Protein AF-A0A6M0H7G3-F1 (afdb_monomer)

Mean predicted aligned error: 4.73 Å

InterPro domains:
  IPR036397 Ribonuclease H superfamily [G3DSA:3.30.420.10] (1-77)
  IPR038717 Tc1-like transposase, DDE domain [PF13358] (1-44)

Organism: NCBI:txid1465809

Sequence (85 aa):
THNSIAMQKFYFDNRDRLEPIFLPKYSPKMNPQEHIWRYYKSLLYRPSARENIYELVMDTKLIFDELNLNKNKLFSLAYAKNYLV

Radius of gyration: 16.52 Å; Cα contacts (8 Å, |Δi|>4): 34; chains: 1; bounding box: 37×31×33 Å

pLDDT: mean 91.26, std 6.68, range [57.44, 97.75]

Foldseek 3Di:
DCPDPVNVVVCVVCVVPDDDDDDDPPQLQLPLVSLVVVVLCVQLDDPDDDPDPVSSVVSSVVVVVVCVVVVVVVCVSSPNVSRDD

Secondary structure (DSSP, 8-state):
-TTSHHHHHHHHHTTTT--PPP--TT-GGG-HHHHHHHHHHHHH--SS--SSHHHHHHHHHHHHHHHHH-HHHHHHHH-GGGT--

Structure (mmCIF, N/CA/C/O backbone):
data_AF-A0A6M0H7G3-F1
#
_entry.id   AF-A0A6M0H7G3-F1
#
loop_
_atom_site.group_PDB
_atom_site.id
_atom_site.type_symbol
_atom_site.label_atom_id
_atom_site.label_alt_id
_atom_site.label_comp_id
_atom_site.label_asym_id
_atom_site.label_entity_id
_atom_site.label_seq_id
_atom_site.pdbx_PDB_ins_code
_atom_site.Cartn_x
_atom_site.Cartn_y
_atom_site.Cartn_z
_atom_site.occupancy
_atom_site.B_iso_or_equiv
_atom_site.auth_seq_id
_atom_site.auth_comp_id
_atom_site.auth_asym_id
_atom_site.auth_atom_id
_atom_site.pdbx_PDB_model_num
ATOM 1 N N . THR A 1 1 ? 4.216 11.848 11.074 1.00 77.44 1 THR A N 1
ATOM 2 C CA . THR A 1 1 ? 4.124 10.472 11.619 1.00 77.44 1 THR A CA 1
ATOM 3 C C . THR A 1 1 ? 2.710 10.221 12.123 1.00 77.44 1 THR A C 1
ATOM 5 O O . THR A 1 1 ? 2.042 11.181 12.484 1.00 77.44 1 THR A O 1
ATOM 8 N N . HIS A 1 2 ? 2.234 8.969 12.131 1.00 89.12 2 HIS A N 1
ATOM 9 C CA . HIS A 1 2 ? 0.813 8.637 12.365 1.00 89.12 2 HIS A CA 1
ATOM 10 C C . HIS A 1 2 ? 0.279 8.933 13.783 1.00 89.12 2 HIS A C 1
ATOM 12 O O . HIS A 1 2 ? -0.923 9.076 13.947 1.00 89.12 2 HIS A O 1
ATOM 18 N N . ASN A 1 3 ? 1.151 9.089 14.787 1.00 89.38 3 ASN A N 1
ATOM 19 C CA . ASN A 1 3 ? 0.752 9.337 16.183 1.00 89.38 3 ASN A CA 1
ATOM 20 C C . ASN A 1 3 ? 1.000 10.784 16.655 1.00 89.38 3 ASN A C 1
ATOM 22 O O . ASN A 1 3 ? 0.894 11.064 17.848 1.00 89.38 3 ASN A O 1
ATOM 26 N N . SER A 1 4 ? 1.388 11.701 15.762 1.00 96.12 4 SER A N 1
ATOM 27 C CA . SER A 1 4 ? 1.709 13.083 16.145 1.00 96.12 4 SER A CA 1
ATOM 28 C C . SER A 1 4 ? 0.472 13.865 16.604 1.00 96.12 4 SER A C 1
ATOM 30 O O . SER A 1 4 ? -0.647 13.554 16.203 1.00 96.12 4 SER A O 1
ATOM 32 N N . ILE A 1 5 ? 0.679 14.938 17.378 1.00 96.69 5 ILE A N 1
ATOM 33 C CA . ILE A 1 5 ? -0.400 15.845 17.819 1.00 96.69 5 ILE A CA 1
ATOM 34 C C . ILE A 1 5 ? -1.193 16.382 16.619 1.00 96.69 5 ILE A C 1
ATOM 36 O O . ILE A 1 5 ? -2.420 16.394 16.639 1.00 96.69 5 ILE A O 1
ATOM 40 N N . ALA A 1 6 ? -0.499 16.765 15.543 1.00 96.44 6 ALA A N 1
ATOM 41 C CA . ALA 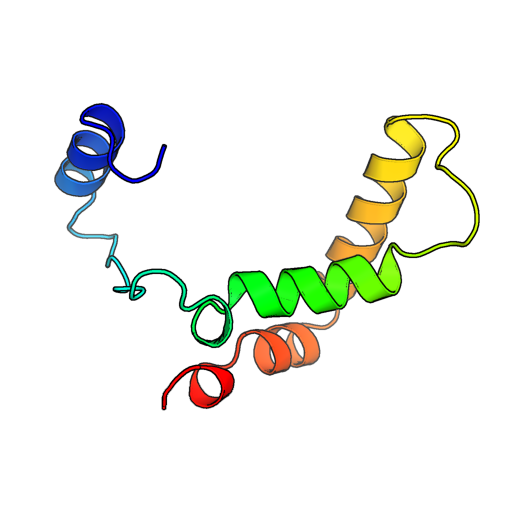A 1 6 ? -1.137 17.233 14.315 1.00 96.44 6 ALA A CA 1
ATOM 42 C C . ALA A 1 6 ? -2.049 16.166 13.681 1.00 96.44 6 ALA A C 1
ATOM 44 O O . ALA A 1 6 ? -3.143 16.490 13.228 1.00 96.44 6 ALA A O 1
ATOM 45 N N . MET A 1 7 ? -1.634 14.893 13.689 1.00 95.12 7 MET A N 1
ATOM 46 C CA . MET A 1 7 ? -2.448 13.792 13.164 1.00 95.12 7 MET A CA 1
ATOM 47 C C . MET A 1 7 ? -3.648 13.486 14.065 1.00 95.12 7 MET A C 1
ATOM 49 O O . MET A 1 7 ? -4.746 13.255 13.570 1.00 95.12 7 MET A O 1
ATOM 53 N N . GLN A 1 8 ? -3.461 13.539 15.386 1.00 94.12 8 GLN A N 1
ATOM 54 C CA . GLN A 1 8 ? -4.558 13.381 16.341 1.00 94.12 8 GLN A CA 1
ATOM 55 C C . GLN A 1 8 ? -5.606 14.480 16.151 1.00 94.12 8 GLN A C 1
ATOM 57 O O . GLN A 1 8 ? -6.791 14.176 16.071 1.00 94.12 8 GLN A O 1
ATOM 62 N N . LYS A 1 9 ? -5.175 15.740 15.998 1.00 96.38 9 LYS A N 1
ATOM 63 C CA . LYS A 1 9 ? -6.070 16.860 15.691 1.00 96.38 9 LYS A CA 1
ATOM 64 C C . LYS A 1 9 ? -6.841 16.625 14.390 1.00 96.38 9 LYS A C 1
ATOM 66 O O . LYS A 1 9 ? -8.060 16.722 14.397 1.00 96.38 9 LYS A O 1
ATOM 71 N N . PHE A 1 10 ? -6.148 16.250 13.313 1.00 95.75 10 PHE A N 1
ATOM 72 C CA . PHE A 1 10 ? -6.787 15.915 12.038 1.00 95.75 10 PHE A CA 1
ATOM 73 C C . PHE A 1 10 ? -7.846 14.813 12.191 1.00 95.75 10 PHE A C 1
ATOM 75 O O . PHE A 1 10 ? -8.946 14.951 11.663 1.00 95.75 10 PHE A O 1
ATOM 82 N N . TYR A 1 11 ? -7.542 13.748 12.938 1.00 94.94 11 TYR A N 1
ATOM 83 C CA . TYR A 1 11 ? -8.504 12.686 13.219 1.00 94.94 11 TYR A CA 1
ATOM 84 C C . TYR A 1 11 ? -9.722 13.205 13.991 1.00 94.94 11 TYR A C 1
ATOM 86 O O . TYR A 1 11 ? -10.846 12.954 13.573 1.00 94.94 11 TYR A O 1
ATOM 94 N N . PHE A 1 12 ? -9.522 13.955 15.080 1.00 95.12 12 PHE A N 1
ATOM 95 C CA . PHE A 1 12 ? -10.632 14.490 15.873 1.00 95.12 12 PHE A CA 1
ATOM 96 C C . PHE A 1 12 ? -11.531 15.429 15.068 1.00 95.12 12 PHE A C 1
ATOM 98 O O . PHE A 1 12 ? -12.750 15.349 15.213 1.00 95.12 12 PHE A O 1
ATOM 105 N N . ASP A 1 13 ? -10.942 16.247 14.196 1.00 97.19 13 ASP A N 1
ATOM 106 C CA . ASP A 1 13 ? -11.660 17.175 13.320 1.00 97.19 13 ASP A CA 1
ATOM 107 C C . ASP A 1 13 ? -12.458 16.438 12.208 1.00 97.19 13 ASP A C 1
ATOM 109 O O . ASP A 1 13 ? -13.325 17.045 11.588 1.00 97.19 13 ASP A O 1
ATOM 113 N N . ASN A 1 14 ? -12.204 15.140 11.961 1.00 97.00 14 ASN A N 1
ATOM 114 C CA . ASN A 1 14 ? -12.834 14.327 10.896 1.00 97.00 14 ASN A CA 1
ATOM 115 C C . ASN A 1 14 ? -13.401 12.976 11.396 1.00 97.00 14 ASN A C 1
ATOM 117 O O . ASN A 1 14 ? -13.607 12.040 10.615 1.00 97.00 14 ASN A O 1
ATOM 121 N N . ARG A 1 15 ? -13.609 12.831 12.709 1.00 94.88 15 ARG A N 1
ATOM 122 C CA . ARG A 1 15 ? -13.971 11.560 13.374 1.00 94.88 15 ARG A CA 1
ATOM 123 C C . ARG A 1 15 ? -15.342 11.001 12.984 1.00 94.88 15 ARG A C 1
ATOM 125 O O . ARG A 1 15 ? -15.639 9.853 13.279 1.00 94.88 15 ARG A O 1
ATOM 132 N N . ASP A 1 16 ? -16.189 11.824 12.382 1.00 96.69 16 ASP A N 1
ATOM 133 C CA . ASP A 1 16 ? -17.496 11.462 11.833 1.00 96.69 16 ASP A CA 1
ATOM 134 C C . ASP A 1 16 ? -17.382 10.702 10.501 1.00 96.69 16 ASP A C 1
ATOM 136 O O . ASP A 1 16 ? -18.308 9.997 10.108 1.00 96.69 16 ASP A O 1
ATOM 140 N N . ARG A 1 17 ? -16.239 10.823 9.814 1.00 96.44 17 ARG A N 1
ATOM 141 C CA . ARG A 1 17 ? -15.992 10.242 8.484 1.00 96.44 17 ARG A CA 1
ATOM 142 C C . ARG A 1 17 ? -14.828 9.259 8.436 1.00 96.44 17 ARG A C 1
ATOM 144 O O . ARG A 1 17 ? -14.620 8.626 7.402 1.00 96.44 17 ARG A O 1
ATOM 151 N N . LEU A 1 18 ? -14.040 9.175 9.504 1.00 93.81 18 LEU A N 1
ATOM 152 C CA . LEU A 1 18 ? -12.838 8.354 9.574 1.00 93.81 18 LEU A CA 1
ATOM 153 C C . LEU A 1 18 ? -12.934 7.360 10.723 1.00 93.81 18 LEU A C 1
ATOM 155 O O . LEU A 1 18 ? -13.129 7.745 11.873 1.00 93.81 18 LEU A O 1
ATOM 159 N N . GLU A 1 19 ? -12.692 6.092 10.409 1.00 90.94 19 GLU A N 1
ATOM 160 C CA . GLU A 1 19 ? -12.570 5.026 11.394 1.00 90.94 19 GLU A CA 1
ATOM 161 C C . GLU A 1 19 ? -11.125 4.500 11.406 1.00 90.94 19 GLU A C 1
ATOM 163 O O . GLU A 1 19 ? -10.630 4.018 10.381 1.00 90.94 19 GLU A O 1
ATOM 168 N N . PRO A 1 20 ? -10.404 4.611 12.536 1.00 87.88 20 PRO A N 1
ATOM 169 C CA . PRO A 1 20 ? -9.062 4.075 12.646 1.00 87.88 20 PRO A CA 1
ATOM 170 C C . PRO A 1 20 ? -9.130 2.560 12.847 1.00 87.88 20 PRO A C 1
ATOM 172 O O . PRO A 1 20 ? -9.671 2.067 13.834 1.00 87.88 20 PRO A O 1
ATOM 175 N N . ILE A 1 21 ? -8.511 1.815 11.936 1.00 86.88 21 ILE A N 1
ATOM 176 C CA . ILE A 1 21 ? -8.347 0.368 12.084 1.00 86.88 21 ILE A CA 1
ATOM 177 C C . ILE A 1 21 ? -7.121 0.116 12.962 1.00 86.88 21 ILE A C 1
ATOM 179 O O . ILE A 1 21 ? -6.006 0.522 12.624 1.00 86.88 21 ILE A O 1
ATOM 183 N N . PHE A 1 22 ? -7.319 -0.554 14.098 1.00 87.56 22 PHE A N 1
ATOM 184 C CA . PHE A 1 22 ? -6.217 -0.896 14.991 1.00 87.56 22 PHE A CA 1
ATOM 185 C C . PHE A 1 22 ? -5.294 -1.934 14.344 1.00 87.56 22 PHE A C 1
ATOM 187 O O . PHE A 1 22 ? -5.716 -3.038 14.007 1.00 87.56 22 PHE A O 1
ATOM 194 N N . LEU A 1 23 ? -4.012 -1.587 14.223 1.00 88.44 23 LEU A N 1
ATOM 195 C CA . LEU A 1 23 ? -2.955 -2.492 13.786 1.00 88.44 23 LEU A CA 1
ATOM 196 C C . LEU A 1 23 ? -2.011 -2.761 14.968 1.00 88.44 23 LEU A C 1
ATOM 198 O O . LEU A 1 23 ? -1.351 -1.824 15.435 1.00 88.44 23 LEU A O 1
ATOM 202 N N . PRO A 1 24 ? -1.901 -4.010 15.456 1.00 90.75 24 PRO A N 1
ATOM 203 C CA . PRO A 1 24 ? -0.961 -4.332 16.519 1.00 90.75 24 PRO A CA 1
ATOM 204 C C . PRO A 1 24 ? 0.489 -4.044 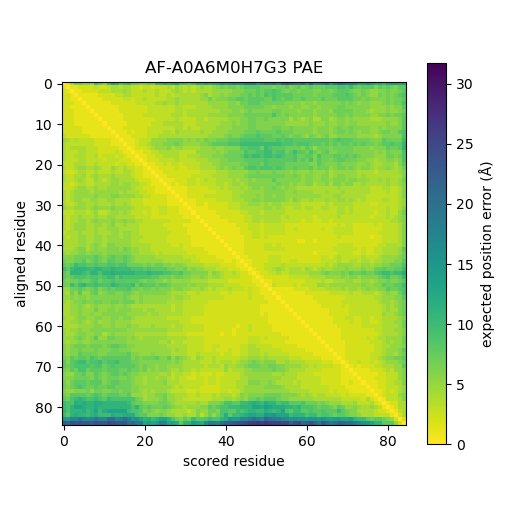16.102 1.00 90.75 24 PRO A C 1
ATOM 206 O O . PRO A 1 24 ? 0.865 -4.121 14.927 1.00 90.75 24 PRO A O 1
ATOM 209 N N . LYS A 1 25 ? 1.341 -3.729 17.083 1.00 91.50 25 LYS A N 1
ATOM 210 C CA . LYS A 1 25 ? 2.771 -3.486 16.833 1.00 91.50 25 LYS A CA 1
ATOM 211 C C . LYS A 1 25 ? 3.411 -4.707 16.164 1.00 91.50 25 LYS A C 1
ATOM 213 O O . LYS A 1 25 ? 3.045 -5.842 16.457 1.00 91.50 25 LYS A O 1
ATOM 218 N N . TYR A 1 26 ? 4.370 -4.459 15.269 1.00 91.88 26 TYR A N 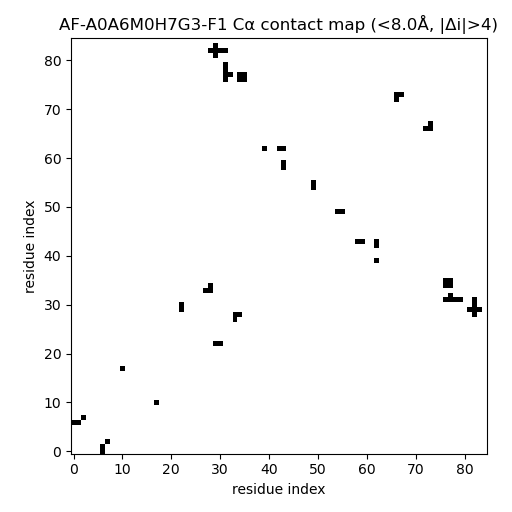1
ATOM 219 C CA . TYR A 1 26 ? 5.121 -5.497 14.546 1.00 91.88 26 TYR A CA 1
ATOM 220 C C . TYR A 1 26 ? 4.249 -6.535 13.818 1.00 91.88 26 TYR A C 1
ATOM 222 O O . TYR A 1 26 ? 4.680 -7.668 13.617 1.00 91.88 26 TYR A O 1
ATOM 230 N N . SER A 1 27 ? 3.041 -6.154 13.387 1.00 90.81 27 SER A N 1
ATOM 231 C CA . SER A 1 27 ? 2.095 -7.062 12.724 1.00 90.81 27 SER A CA 1
ATOM 232 C C . SER A 1 27 ? 1.879 -6.721 11.241 1.00 90.81 27 SER A C 1
ATOM 234 O O . SER A 1 27 ? 0.744 -6.512 10.819 1.00 90.81 27 SER A O 1
ATOM 236 N N . PRO A 1 28 ? 2.930 -6.689 10.393 1.00 89.94 28 PRO A N 1
ATOM 237 C CA . PRO A 1 28 ? 2.791 -6.327 8.978 1.00 89.94 28 PRO A CA 1
ATOM 238 C C . PRO A 1 28 ? 1.899 -7.309 8.208 1.00 89.94 28 PRO A C 1
ATOM 240 O O . PRO A 1 28 ? 1.260 -6.929 7.236 1.00 89.94 28 PRO A O 1
ATOM 243 N N . LYS A 1 29 ? 1.801 -8.564 8.668 1.00 87.38 29 LYS A N 1
ATOM 244 C CA . LYS A 1 29 ? 0.906 -9.578 8.090 1.00 87.38 29 LYS A CA 1
ATOM 245 C C . LYS A 1 29 ? -0.576 -9.230 8.236 1.00 87.38 29 LYS A C 1
ATOM 247 O O . LYS A 1 29 ? -1.370 -9.765 7.481 1.00 87.38 29 LYS A O 1
ATOM 252 N N . MET A 1 30 ? -0.929 -8.355 9.178 1.00 88.44 30 MET 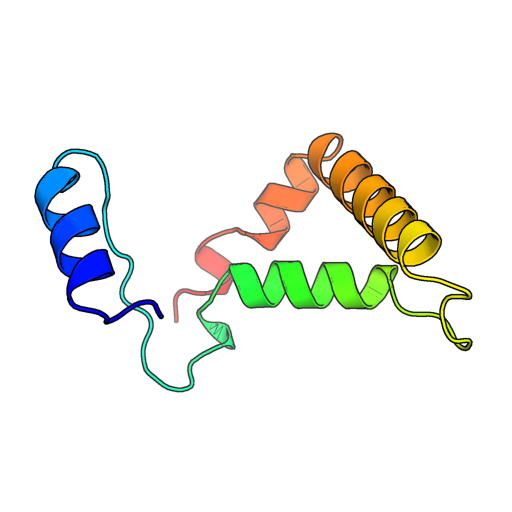A N 1
ATOM 253 C CA . MET A 1 30 ? -2.295 -7.870 9.386 1.00 88.44 30 MET A CA 1
ATOM 254 C C . MET A 1 30 ? -2.560 -6.546 8.655 1.00 88.44 30 MET A C 1
ATOM 256 O O . MET A 1 30 ? -3.680 -6.052 8.691 1.00 88.44 30 MET A O 1
ATOM 260 N N . ASN A 1 31 ? -1.552 -5.951 8.004 1.00 88.12 31 ASN A N 1
ATOM 261 C CA . ASN A 1 31 ? -1.697 -4.694 7.277 1.00 88.12 31 ASN A CA 1
ATOM 262 C C . ASN A 1 31 ? -1.980 -4.964 5.786 1.00 88.12 31 ASN A C 1
ATOM 264 O O . ASN A 1 31 ? -1.076 -5.414 5.074 1.00 88.12 31 ASN A O 1
ATOM 268 N N . PRO A 1 32 ? -3.171 -4.624 5.261 1.00 87.38 32 PRO A N 1
ATOM 269 C CA . PRO A 1 32 ? -3.476 -4.798 3.843 1.00 87.38 32 PRO A CA 1
ATOM 270 C C . PRO A 1 32 ? -2.529 -4.050 2.903 1.00 87.38 32 PRO A C 1
ATOM 272 O O . PRO A 1 32 ? -2.223 -4.534 1.811 1.00 87.38 32 PRO A O 1
ATOM 275 N N . GLN A 1 33 ? -2.011 -2.898 3.340 1.00 88.94 33 GLN A N 1
ATOM 276 C CA . GLN A 1 33 ? -1.078 -2.104 2.542 1.00 88.94 33 GLN A CA 1
ATOM 277 C C . GLN A 1 33 ? 0.235 -2.854 2.297 1.00 88.94 33 GLN A C 1
ATOM 279 O O . GLN A 1 33 ? 0.792 -2.758 1.207 1.00 88.94 33 GLN A O 1
ATOM 284 N N . GLU A 1 34 ? 0.699 -3.667 3.251 1.00 90.81 34 GLU A N 1
ATOM 285 C CA . GLU A 1 34 ? 1.926 -4.459 3.093 1.00 90.81 34 GLU A CA 1
ATOM 286 C C . GLU A 1 34 ? 1.784 -5.537 2.017 1.00 90.81 34 GLU A C 1
ATOM 288 O O . GLU A 1 34 ? 2.746 -5.873 1.325 1.00 90.81 34 GLU A O 1
ATOM 293 N N . HIS A 1 35 ? 0.584 -6.081 1.825 1.00 88.44 35 HIS A N 1
ATOM 294 C CA . HIS A 1 35 ? 0.360 -7.071 0.778 1.00 88.44 35 HIS A CA 1
ATOM 295 C C . HIS A 1 35 ? 0.335 -6.435 -0.613 1.00 88.44 35 HIS A C 1
ATOM 297 O O . HIS A 1 35 ? 0.970 -6.957 -1.532 1.00 88.44 35 HIS A O 1
ATOM 303 N N . ILE A 1 36 ? -0.321 -5.277 -0.751 1.00 90.94 36 ILE A N 1
ATOM 304 C CA . ILE A 1 36 ? -0.261 -4.467 -1.976 1.00 90.94 36 ILE A CA 1
ATOM 305 C C . ILE A 1 36 ? 1.195 -4.087 -2.259 1.00 90.94 36 ILE A C 1
ATOM 307 O O . ILE A 1 36 ? 1.666 -4.244 -3.382 1.00 90.94 36 ILE A O 1
ATOM 311 N N . TRP A 1 37 ? 1.943 -3.681 -1.232 1.00 92.31 37 TRP A N 1
ATOM 312 C CA . TRP A 1 37 ? 3.359 -3.348 -1.344 1.00 92.31 37 TRP A CA 1
ATOM 313 C C . TRP A 1 37 ? 4.217 -4.532 -1.800 1.00 92.31 37 TRP A C 1
ATOM 315 O O . TRP A 1 37 ? 5.106 -4.374 -2.635 1.00 92.31 37 TRP A O 1
ATOM 325 N N . ARG A 1 38 ? 3.956 -5.744 -1.298 1.00 91.69 38 ARG A N 1
ATOM 326 C CA . ARG A 1 38 ? 4.626 -6.967 -1.771 1.00 91.69 38 ARG A CA 1
ATOM 327 C C . ARG A 1 38 ? 4.340 -7.241 -3.246 1.00 91.69 38 ARG A C 1
ATOM 329 O O . ARG A 1 38 ? 5.281 -7.536 -3.978 1.00 91.69 38 ARG A O 1
ATOM 336 N N . TYR A 1 39 ? 3.083 -7.121 -3.672 1.00 92.50 39 TYR A N 1
ATOM 337 C CA . TYR A 1 39 ? 2.704 -7.281 -5.077 1.00 92.50 39 TYR A CA 1
ATOM 338 C C . TYR A 1 39 ? 3.387 -6.230 -5.959 1.00 92.50 39 TYR A C 1
ATOM 340 O O . TYR A 1 39 ? 4.069 -6.576 -6.919 1.00 92.50 39 TYR A O 1
ATOM 348 N N . TYR A 1 40 ? 3.311 -4.960 -5.566 1.00 94.44 40 TYR A N 1
ATOM 349 C CA . TYR A 1 40 ? 3.980 -3.857 -6.245 1.00 94.44 40 TYR A CA 1
ATOM 350 C C . TYR A 1 40 ? 5.487 -4.105 -6.405 1.00 94.44 40 TYR A C 1
ATOM 352 O O . TYR A 1 40 ? 6.004 -4.054 -7.517 1.00 94.44 40 TYR A O 1
ATOM 360 N N . LYS A 1 41 ? 6.190 -4.469 -5.323 1.00 93.94 41 LYS A N 1
ATOM 361 C CA . LYS A 1 41 ? 7.625 -4.793 -5.375 1.00 93.94 41 LYS A CA 1
ATOM 362 C C . LYS A 1 41 ? 7.940 -5.957 -6.312 1.00 93.94 41 LYS A C 1
ATOM 364 O O . LYS A 1 41 ? 8.992 -5.934 -6.939 1.00 93.94 41 LYS A O 1
ATOM 369 N N . SER A 1 42 ? 7.059 -6.956 -6.407 1.00 94.44 42 SER A N 1
ATOM 370 C CA . SER A 1 42 ? 7.262 -8.085 -7.323 1.00 94.44 42 SER A CA 1
ATOM 371 C C . SER A 1 42 ? 7.208 -7.673 -8.796 1.00 94.44 42 SER A C 1
ATOM 373 O O . SER A 1 42 ? 7.939 -8.242 -9.596 1.00 94.44 42 SER A O 1
ATOM 375 N N . LEU A 1 43 ? 6.406 -6.656 -9.132 1.00 94.31 43 LEU A N 1
ATOM 376 C CA . LEU A 1 43 ? 6.315 -6.103 -10.486 1.00 94.31 43 LEU A CA 1
ATOM 377 C C . LEU A 1 43 ? 7.410 -5.074 -10.771 1.00 94.31 43 LEU A C 1
ATOM 379 O O . LEU A 1 43 ? 7.942 -5.010 -11.873 1.00 94.31 43 LEU A O 1
ATOM 383 N N . LEU A 1 44 ? 7.761 -4.269 -9.768 1.00 94.56 44 LEU A N 1
ATOM 384 C CA . LEU A 1 44 ? 8.799 -3.253 -9.897 1.00 94.56 44 LEU A CA 1
ATOM 385 C C . LEU A 1 44 ? 10.204 -3.866 -10.009 1.00 94.56 44 LEU A C 1
ATOM 387 O O . LEU A 1 44 ? 11.116 -3.230 -10.551 1.00 94.56 44 LEU A O 1
ATOM 391 N N . TYR A 1 45 ? 10.393 -5.068 -9.458 1.00 94.12 45 TYR A N 1
ATOM 392 C CA . TYR A 1 45 ? 11.680 -5.745 -9.428 1.00 94.12 45 TYR A CA 1
ATOM 393 C C . TYR A 1 45 ? 12.254 -5.915 -10.833 1.00 94.12 45 TYR A C 1
ATOM 395 O O . TYR A 1 45 ? 11.620 -6.456 -11.736 1.00 94.12 45 TYR A O 1
ATOM 403 N N . ARG A 1 46 ? 13.509 -5.498 -10.984 1.00 93.19 46 ARG A N 1
ATOM 404 C CA . ARG A 1 46 ? 14.334 -5.821 -12.140 1.00 93.19 46 ARG A CA 1
ATOM 405 C C . ARG A 1 46 ? 15.796 -5.989 -11.706 1.00 93.19 46 ARG A C 1
ATOM 407 O O . ARG A 1 46 ? 16.169 -5.448 -10.664 1.00 93.19 46 ARG A O 1
ATOM 414 N N . PRO A 1 47 ? 16.635 -6.695 -12.484 1.00 93.62 47 PRO A N 1
ATOM 415 C CA . PRO A 1 47 ? 18.035 -6.931 -12.118 1.00 93.62 47 PRO A CA 1
ATOM 416 C C . PRO A 1 47 ? 18.913 -5.671 -12.062 1.00 93.62 47 PRO A C 1
ATOM 418 O O . PRO A 1 47 ? 19.926 -5.667 -11.369 1.00 93.62 47 PRO A O 1
ATOM 421 N N . SER A 1 48 ? 18.552 -4.610 -12.788 1.00 94.06 48 SER A N 1
ATOM 422 C CA . SER A 1 48 ? 19.325 -3.366 -12.897 1.00 94.06 48 SER A CA 1
ATOM 423 C C . SER A 1 48 ? 18.660 -2.185 -12.183 1.00 94.06 48 SER A C 1
ATOM 425 O O . SER A 1 48 ? 17.439 -2.096 -12.070 1.00 94.06 48 SER A O 1
ATOM 427 N N . ALA A 1 49 ? 19.448 -1.212 -11.727 1.00 93.31 49 ALA A N 1
ATOM 428 C CA . ALA A 1 49 ? 18.894 0.028 -11.187 1.00 93.31 49 ALA A CA 1
ATOM 429 C C . ALA A 1 49 ? 18.144 0.828 -12.267 1.00 93.31 49 ALA A C 1
ATOM 431 O O . ALA A 1 49 ? 18.446 0.704 -13.454 1.00 93.31 49 ALA A O 1
ATOM 432 N N . ARG A 1 50 ? 17.167 1.641 -11.848 1.00 95.38 50 ARG A N 1
ATOM 433 C CA . ARG A 1 50 ? 16.545 2.684 -12.686 1.00 95.38 50 ARG A CA 1
ATOM 434 C C . ARG A 1 50 ? 17.581 3.754 -13.023 1.00 95.38 50 ARG A C 1
ATOM 436 O O . ARG A 1 50 ? 18.406 4.081 -12.175 1.00 95.38 50 ARG A O 1
ATOM 443 N N . GLU A 1 51 ? 17.555 4.261 -14.249 1.00 95.88 51 GLU A N 1
ATOM 444 C CA . GLU A 1 51 ? 18.485 5.284 -14.731 1.00 95.88 51 GLU A CA 1
ATOM 445 C C . GLU A 1 51 ? 18.277 6.603 -13.987 1.00 95.88 51 GLU A C 1
ATOM 447 O O . GLU A 1 51 ? 19.226 7.327 -13.692 1.00 95.88 51 GLU A O 1
ATOM 452 N N . ASN A 1 52 ? 17.021 6.924 -13.673 1.00 96.88 52 ASN A N 1
ATOM 453 C CA . ASN A 1 52 ? 16.645 8.140 -12.972 1.00 96.88 52 ASN A CA 1
ATOM 454 C C . ASN A 1 52 ? 15.282 7.992 -12.273 1.00 96.88 52 ASN A C 1
ATOM 456 O O . ASN A 1 52 ? 14.565 7.000 -12.423 1.00 96.88 52 ASN A O 1
ATOM 460 N N . ILE A 1 53 ? 14.921 9.016 -11.498 1.00 97.31 53 ILE A N 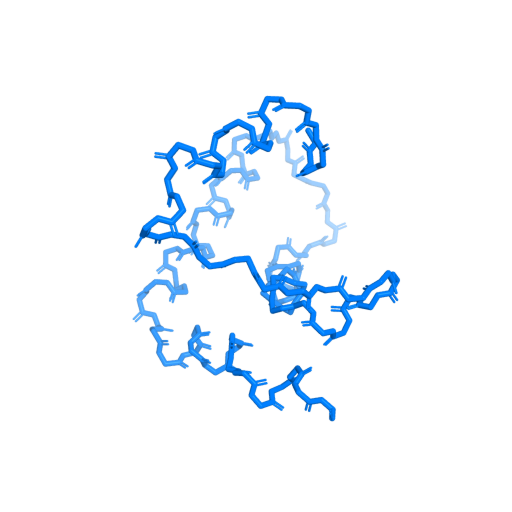1
ATOM 461 C CA . ILE A 1 53 ? 13.661 9.059 -10.749 1.00 97.31 53 ILE A CA 1
ATOM 462 C C . ILE A 1 53 ? 12.424 9.054 -11.661 1.00 97.31 53 ILE A C 1
ATOM 464 O O . ILE A 1 53 ? 11.395 8.509 -11.272 1.00 97.31 53 ILE A O 1
ATOM 468 N N . TYR A 1 54 ? 12.511 9.612 -12.872 1.00 97.75 54 TYR A N 1
ATOM 469 C CA . TYR A 1 54 ? 11.376 9.685 -13.796 1.00 97.75 54 TYR A CA 1
ATOM 470 C C . TYR A 1 54 ? 11.003 8.310 -14.342 1.00 97.75 54 TYR A C 1
ATOM 472 O O . TYR A 1 54 ? 9.818 7.998 -14.427 1.00 97.75 54 TYR A O 1
ATOM 480 N N . GLU A 1 55 ? 11.996 7.472 -14.642 1.00 96.75 55 GLU A N 1
ATOM 481 C CA . GLU A 1 55 ? 11.767 6.079 -15.034 1.00 96.75 55 GLU A CA 1
ATOM 482 C C . GLU A 1 55 ? 11.027 5.321 -13.922 1.00 96.75 55 GLU A C 1
ATOM 484 O O . GLU A 1 55 ? 9.973 4.738 -14.164 1.00 96.75 55 GLU A O 1
ATOM 489 N N . LEU A 1 56 ? 11.507 5.425 -12.676 1.00 95.94 56 LEU A N 1
ATOM 490 C CA . LEU A 1 56 ? 10.859 4.799 -11.520 1.00 95.94 56 LEU A CA 1
ATOM 491 C C . LEU A 1 56 ? 9.407 5.276 -11.338 1.00 95.94 56 LEU A C 1
ATOM 493 O O . LEU A 1 56 ? 8.516 4.470 -11.064 1.00 95.94 56 LEU A O 1
ATOM 497 N N . VAL A 1 57 ? 9.156 6.579 -11.486 1.00 97.44 57 VAL A N 1
ATOM 498 C CA . VAL A 1 57 ? 7.806 7.154 -11.389 1.00 97.44 57 VAL A CA 1
ATOM 499 C C . VAL A 1 57 ? 6.906 6.632 -12.509 1.00 97.44 57 VAL A C 1
ATOM 501 O O . VAL A 1 57 ? 5.749 6.301 -12.244 1.00 97.44 57 VAL A O 1
ATOM 504 N N . MET A 1 58 ? 7.420 6.514 -13.734 1.00 97.31 58 MET A N 1
ATOM 505 C CA . MET A 1 58 ? 6.661 5.986 -14.866 1.00 97.31 58 MET A CA 1
ATOM 506 C C . MET A 1 58 ? 6.307 4.507 -14.670 1.00 97.31 58 MET A C 1
ATOM 508 O O . MET A 1 58 ? 5.145 4.142 -14.826 1.00 97.31 58 MET A O 1
ATOM 512 N N . ASP A 1 59 ? 7.260 3.676 -14.242 1.00 96.00 59 ASP A N 1
ATOM 513 C CA . ASP A 1 59 ? 7.000 2.264 -13.927 1.00 96.00 59 ASP A CA 1
ATOM 514 C C . ASP A 1 59 ? 5.955 2.119 -12.817 1.00 96.00 59 ASP A C 1
ATOM 516 O O . ASP A 1 59 ? 5.028 1.315 -12.916 1.00 96.00 59 ASP A O 1
ATOM 520 N N . THR A 1 60 ? 6.071 2.947 -11.774 1.00 96.06 60 THR A N 1
ATOM 521 C CA . THR A 1 60 ? 5.089 2.992 -10.686 1.00 96.06 60 THR A CA 1
ATOM 522 C C . THR A 1 60 ? 3.704 3.315 -11.235 1.00 96.06 60 THR A C 1
ATOM 524 O O . THR A 1 60 ? 2.740 2.624 -10.917 1.00 96.06 60 THR A O 1
ATOM 527 N N . LYS A 1 61 ? 3.599 4.335 -12.092 1.00 97.19 61 LYS A N 1
ATOM 528 C CA . LYS A 1 61 ? 2.333 4.749 -12.695 1.00 97.19 61 LYS A CA 1
ATOM 529 C C . LYS A 1 61 ? 1.701 3.621 -13.512 1.00 97.19 61 LYS A C 1
ATOM 531 O O . LYS A 1 61 ? 0.528 3.333 -13.309 1.00 97.19 61 LYS A O 1
ATOM 536 N N . LEU A 1 62 ? 2.479 2.949 -14.360 1.00 96.81 62 LEU A N 1
ATOM 537 C CA . LEU A 1 62 ? 1.990 1.837 -15.181 1.00 96.81 62 LEU A CA 1
ATOM 538 C C . LEU A 1 62 ? 1.423 0.695 -14.326 1.00 96.81 62 LEU A C 1
ATOM 540 O O . LEU A 1 62 ? 0.334 0.200 -14.611 1.00 96.81 62 LEU A O 1
ATOM 544 N N . ILE A 1 63 ? 2.112 0.327 -13.240 1.00 94.94 63 ILE A N 1
ATOM 545 C CA . ILE A 1 63 ? 1.639 -0.711 -12.309 1.00 94.94 63 ILE A CA 1
ATOM 546 C C . ILE A 1 63 ? 0.324 -0.293 -11.632 1.00 94.94 63 ILE A C 1
ATOM 548 O O . ILE A 1 63 ? -0.591 -1.104 -11.470 1.00 94.94 63 ILE A O 1
ATOM 552 N N . PHE A 1 64 ? 0.213 0.971 -11.219 1.00 93.62 64 PHE A N 1
ATOM 553 C CA . PHE A 1 64 ? -1.010 1.489 -10.605 1.00 93.62 64 PHE A CA 1
ATOM 554 C C . PHE A 1 64 ? -2.174 1.547 -11.601 1.00 93.62 64 PHE A C 1
ATOM 556 O O . PHE A 1 64 ? -3.294 1.183 -11.240 1.00 93.62 64 PHE A O 1
ATOM 563 N N . ASP A 1 65 ? -1.923 1.956 -12.844 1.00 95.75 65 ASP A N 1
ATOM 564 C CA . ASP A 1 65 ? -2.932 1.994 -13.903 1.00 95.75 65 ASP A CA 1
ATOM 565 C C . ASP A 1 65 ? -3.463 0.580 -14.202 1.00 95.75 65 ASP A C 1
ATOM 567 O O . ASP A 1 65 ? -4.678 0.378 -14.255 1.00 95.75 65 ASP A O 1
ATOM 571 N N . GLU A 1 66 ? -2.589 -0.429 -14.277 1.00 93.69 66 GLU A N 1
ATOM 572 C CA . GLU A 1 66 ? -2.984 -1.839 -14.425 1.00 93.69 66 GLU A CA 1
ATOM 573 C C . GLU A 1 66 ? -3.874 -2.318 -13.262 1.00 93.69 66 GLU A C 1
ATOM 575 O O . GLU A 1 66 ? -4.935 -2.914 -13.476 1.00 93.69 66 GLU A O 1
ATOM 580 N N . LEU A 1 67 ? -3.478 -2.026 -12.018 1.00 90.81 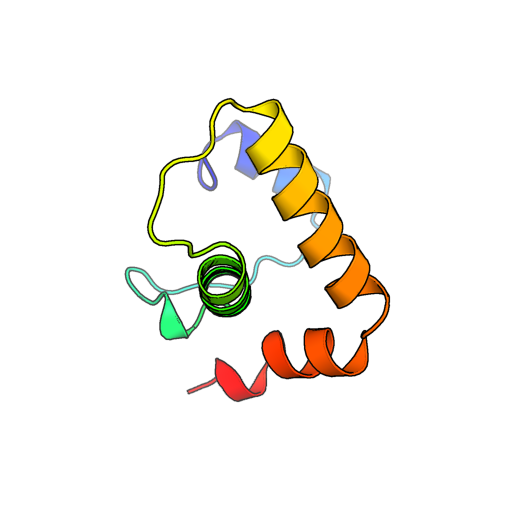67 LEU A N 1
ATOM 581 C CA . LEU A 1 67 ? -4.252 -2.384 -10.825 1.00 90.81 67 LEU A CA 1
ATOM 582 C C . LEU A 1 67 ? -5.628 -1.707 -10.793 1.00 90.81 67 LEU A C 1
ATOM 584 O O . LEU A 1 67 ? -6.611 -2.331 -10.391 1.00 90.81 67 LEU A O 1
ATOM 588 N N . ASN A 1 68 ? -5.711 -0.451 -11.235 1.00 90.69 68 ASN A N 1
ATOM 589 C CA . ASN A 1 68 ? -6.964 0.298 -11.306 1.00 90.69 68 ASN A CA 1
ATOM 590 C C . ASN A 1 68 ? -7.904 -0.236 -12.395 1.00 90.69 68 ASN A C 1
ATOM 592 O O . ASN A 1 68 ? -9.125 -0.239 -12.202 1.00 90.69 68 ASN A O 1
ATOM 596 N N . LEU A 1 69 ? -7.352 -0.721 -13.512 1.00 95.44 69 LEU A N 1
ATOM 597 C CA . LEU A 1 69 ? -8.114 -1.408 -14.556 1.00 95.44 69 LEU A CA 1
ATOM 598 C C . LEU A 1 69 ? -8.624 -2.773 -14.069 1.00 95.44 69 LEU A C 1
ATOM 600 O O . LEU A 1 69 ? -9.756 -3.153 -14.369 1.00 95.44 69 LEU A O 1
ATOM 604 N N . ASN A 1 70 ? -7.839 -3.491 -13.258 1.00 93.62 70 ASN A N 1
ATOM 605 C CA . ASN A 1 70 ? -8.207 -4.799 -12.713 1.00 93.62 70 ASN A CA 1
ATOM 606 C C . ASN A 1 70 ? -8.680 -4.734 -11.249 1.00 93.62 70 ASN A C 1
ATOM 608 O O . ASN A 1 70 ? -8.051 -5.264 -10.326 1.00 93.62 70 ASN A O 1
ATOM 612 N N . LYS A 1 71 ? -9.861 -4.142 -11.040 1.00 89.88 71 LYS A N 1
ATOM 613 C CA . LYS A 1 71 ? -10.467 -3.998 -9.702 1.00 89.88 71 LYS A CA 1
ATOM 614 C C . LYS A 1 71 ? -10.633 -5.326 -8.958 1.00 89.88 71 LYS A C 1
ATOM 616 O O . LYS A 1 71 ? -10.432 -5.373 -7.749 1.00 89.88 71 LYS A O 1
ATOM 621 N N . ASN A 1 72 ? -10.940 -6.415 -9.664 1.00 92.44 72 ASN A N 1
ATOM 622 C CA . ASN A 1 72 ? -11.084 -7.740 -9.052 1.00 92.44 72 ASN A CA 1
ATOM 623 C C . ASN A 1 72 ? -9.772 -8.219 -8.421 1.00 92.44 72 ASN A C 1
ATOM 625 O O . ASN A 1 72 ? -9.769 -8.728 -7.298 1.00 92.44 72 ASN A O 1
ATOM 629 N N . LYS A 1 73 ? -8.644 -8.015 -9.113 1.00 90.38 73 LYS A N 1
ATOM 630 C CA . LYS A 1 73 ? -7.316 -8.318 -8.573 1.00 90.38 73 LYS A CA 1
ATOM 631 C C . LYS A 1 73 ? -7.009 -7.448 -7.359 1.00 90.38 73 LYS A C 1
ATOM 633 O O . LYS A 1 73 ? -6.585 -7.984 -6.337 1.00 90.38 73 LYS A O 1
ATOM 638 N N . LEU A 1 74 ? -7.269 -6.143 -7.444 1.00 88.94 74 LEU A N 1
ATOM 639 C CA . LEU A 1 74 ? -7.063 -5.217 -6.329 1.00 88.94 74 LEU A CA 1
ATOM 640 C C . LEU A 1 74 ? -7.870 -5.635 -5.090 1.00 88.94 74 LEU A C 1
ATOM 642 O O . LEU A 1 74 ? -7.312 -5.745 -3.998 1.00 88.94 74 LEU A O 1
ATOM 646 N N . PHE A 1 75 ? -9.156 -5.947 -5.260 1.00 89.62 75 PHE A N 1
ATOM 647 C CA . PHE A 1 75 ? -10.009 -6.424 -4.172 1.00 89.62 75 PHE A CA 1
ATOM 648 C C . PHE A 1 75 ? -9.527 -7.754 -3.604 1.00 89.62 75 PHE A C 1
ATOM 650 O O . PHE A 1 75 ? -9.510 -7.915 -2.389 1.00 89.62 75 PHE A O 1
ATOM 657 N N . SER A 1 76 ? -9.069 -8.683 -4.448 1.00 90.12 76 SER A N 1
ATOM 658 C CA . SER A 1 76 ? -8.480 -9.944 -3.989 1.00 90.12 76 SER A CA 1
ATOM 659 C C . SER A 1 76 ? -7.222 -9.731 -3.144 1.00 90.12 76 SER A C 1
ATOM 661 O O . SER A 1 76 ? -7.002 -10.489 -2.198 1.00 90.12 76 SER A O 1
ATOM 663 N N . LEU A 1 77 ? -6.391 -8.741 -3.481 1.00 88.19 77 LEU A N 1
ATOM 664 C CA . LEU A 1 77 ? -5.186 -8.409 -2.720 1.00 88.19 77 LEU A CA 1
ATOM 665 C C . LEU A 1 77 ? -5.554 -7.779 -1.374 1.00 88.19 77 LEU A C 1
ATOM 667 O O . LEU A 1 77 ? -5.055 -8.216 -0.341 1.00 88.19 77 LEU A O 1
ATOM 671 N N . ALA A 1 78 ? -6.468 -6.809 -1.362 1.00 86.06 78 ALA A N 1
ATOM 672 C CA . ALA A 1 78 ? -6.863 -6.062 -0.165 1.00 86.06 78 ALA A CA 1
ATOM 673 C C . ALA A 1 78 ? -7.937 -6.754 0.701 1.00 86.06 78 ALA A C 1
ATOM 675 O O . ALA A 1 78 ? -8.358 -6.197 1.713 1.00 86.06 78 ALA A O 1
ATOM 676 N N . TYR A 1 79 ? -8.391 -7.954 0.330 1.00 86.50 79 TYR A N 1
ATOM 677 C CA . TYR A 1 79 ? -9.533 -8.603 0.974 1.00 86.50 79 TYR A CA 1
ATOM 678 C C . TYR A 1 79 ? -9.299 -8.891 2.466 1.00 86.50 79 TYR A C 1
ATOM 680 O O . TYR A 1 79 ? -8.318 -9.541 2.826 1.00 86.50 79 TYR A O 1
ATOM 688 N N . ALA A 1 80 ? -10.242 -8.488 3.325 1.00 76.56 80 ALA A N 1
ATOM 689 C CA . ALA A 1 80 ? -10.095 -8.515 4.785 1.00 76.56 80 ALA A CA 1
ATOM 690 C C . ALA A 1 80 ? -9.767 -9.909 5.360 1.00 76.56 80 ALA A C 1
ATO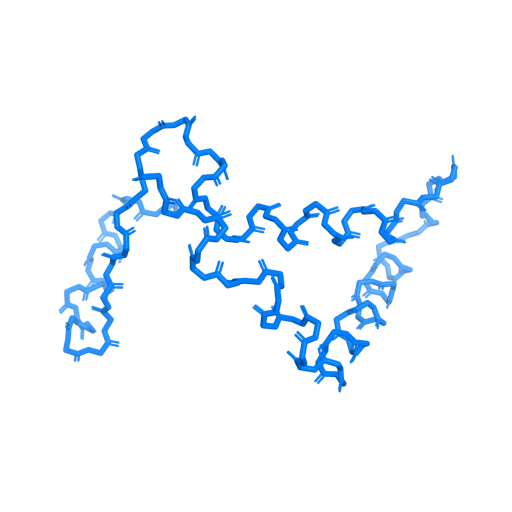M 692 O O . ALA A 1 80 ? -8.962 -10.019 6.282 1.00 76.56 80 ALA A O 1
ATOM 693 N N . LYS A 1 81 ? -10.312 -10.985 4.766 1.00 80.06 81 LYS A N 1
ATOM 694 C CA . LYS A 1 81 ? -10.030 -12.380 5.179 1.00 80.06 81 LYS A CA 1
ATOM 695 C C . LYS A 1 81 ? -8.548 -12.753 5.150 1.00 80.06 81 LYS A C 1
ATOM 697 O O . LYS A 1 81 ? -8.160 -13.715 5.792 1.00 80.06 81 LYS A O 1
ATOM 702 N N . ASN A 1 82 ? -7.733 -12.036 4.377 1.00 78.62 82 ASN A N 1
ATOM 703 C CA . ASN A 1 82 ? -6.302 -12.305 4.291 1.00 78.62 82 ASN A CA 1
ATOM 704 C C . ASN A 1 82 ? 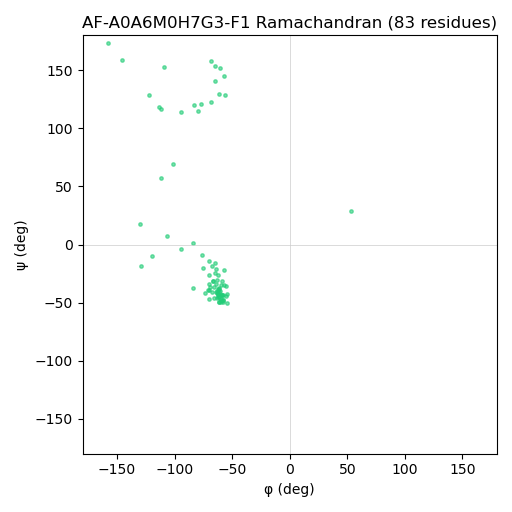-5.539 -11.788 5.531 1.00 78.62 82 ASN A C 1
ATOM 706 O O . ASN A 1 82 ? -4.349 -12.066 5.652 1.00 78.62 82 ASN A O 1
ATOM 710 N N . TYR A 1 83 ? -6.201 -11.022 6.412 1.00 75.56 83 TYR A N 1
ATOM 711 C CA . TYR A 1 83 ? -5.584 -10.256 7.507 1.00 75.56 83 TYR A CA 1
ATOM 712 C C . TYR A 1 83 ? -6.233 -10.482 8.874 1.00 75.56 83 TYR A C 1
ATOM 714 O O . TYR A 1 83 ? -5.620 -10.167 9.894 1.00 75.56 83 TYR A O 1
ATOM 722 N N . LEU A 1 84 ? -7.463 -11.000 8.895 1.00 65.69 84 LEU A N 1
ATOM 723 C CA . LEU A 1 84 ? -8.141 -11.425 10.113 1.00 65.69 84 LEU A CA 1
ATOM 724 C C . LEU A 1 84 ? -7.609 -12.813 10.496 1.00 65.69 84 LEU A C 1
ATOM 726 O O . LEU A 1 84 ? -7.771 -13.764 9.731 1.00 65.69 84 LEU A O 1
ATOM 730 N N . VAL A 1 85 ? -6.934 -12.884 11.645 1.00 57.44 85 VAL A N 1
ATOM 731 C CA . VAL A 1 85 ? -6.587 -14.132 12.345 1.00 57.44 85 VAL A CA 1
ATOM 732 C C . VAL A 1 85 ? -7.664 -14.401 13.381 1.00 57.44 85 VAL A C 1
ATOM 734 O O . VAL A 1 85 ? -8.029 -13.426 14.076 1.00 57.44 85 VAL A O 1
#

Solvent-accessible surface area (back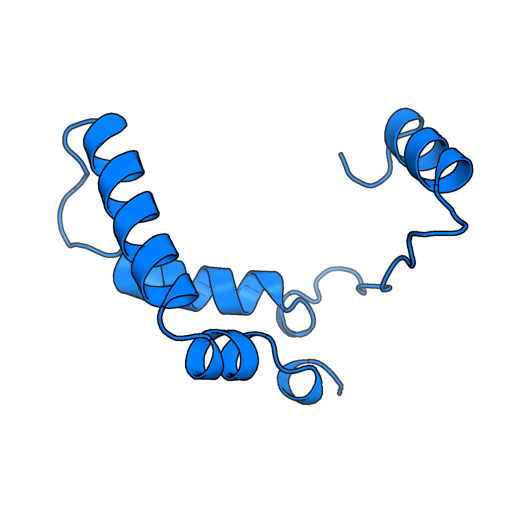bone atoms only — not comparable to full-atom values): 5313 Å² total; per-residue (Å²): 114,89,84,37,72,70,44,50,51,55,46,66,79,39,52,93,81,53,82,87,78,87,75,66,84,96,41,62,75,54,36,50,66,51,51,49,48,51,54,50,50,66,69,68,59,64,100,63,82,71,94,44,71,66,56,50,51,49,54,51,47,54,55,50,53,52,42,66,73,36,51,69,59,45,48,65,57,54,36,65,79,75,40,65,128